Protein AF-A0A7V9ZUB3-F1 (afdb_monomer_lite)

Structure (mmCIF, N/CA/C/O backbone):
data_AF-A0A7V9ZUB3-F1
#
_entry.id   AF-A0A7V9ZUB3-F1
#
loop_
_atom_site.group_PDB
_atom_site.id
_atom_site.type_symbol
_atom_site.label_atom_id
_atom_site.label_alt_id
_atom_site.label_comp_id
_atom_site.label_asym_id
_atom_site.label_entity_id
_atom_site.label_seq_id
_atom_site.pdbx_PDB_ins_code
_atom_site.Cartn_x
_atom_site.Cartn_y
_atom_site.Cartn_z
_atom_site.occupancy
_atom_site.B_iso_or_equiv
_atom_site.auth_seq_id
_atom_site.auth_comp_id
_atom_site.auth_asym_id
_atom_site.auth_atom_id
_atom_site.pdbx_PDB_model_num
ATOM 1 N N . MET A 1 1 ? -9.545 23.773 2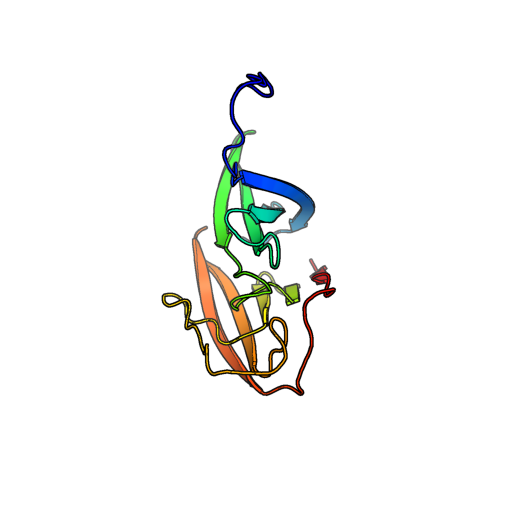.252 1.00 35.41 1 MET A N 1
ATOM 2 C CA . MET A 1 1 ? -9.054 23.823 0.859 1.00 35.41 1 MET A CA 1
ATOM 3 C C . MET A 1 1 ? -10.170 24.401 0.008 1.00 35.41 1 MET A C 1
ATOM 5 O O . MET A 1 1 ? -11.277 23.887 0.095 1.00 35.41 1 MET A O 1
ATOM 9 N N . LYS A 1 2 ? -9.926 25.502 -0.710 1.00 30.78 2 LYS A N 1
ATOM 10 C CA . LYS A 1 2 ? -10.892 26.069 -1.661 1.00 30.78 2 LYS A CA 1
ATOM 11 C C . LYS A 1 2 ? -10.502 25.608 -3.064 1.00 30.78 2 LYS A C 1
ATOM 13 O O . LYS A 1 2 ? -9.346 25.748 -3.445 1.00 30.78 2 LYS A O 1
ATOM 18 N N . ASN A 1 3 ? -11.461 25.017 -3.767 1.00 38.50 3 ASN A N 1
ATOM 19 C CA . ASN A 1 3 ? -11.356 24.618 -5.166 1.00 38.50 3 ASN A CA 1
ATOM 20 C C . ASN A 1 3 ? -11.659 25.831 -6.062 1.00 38.50 3 ASN A C 1
ATOM 22 O O . ASN A 1 3 ? -12.682 26.474 -5.851 1.00 38.50 3 ASN A O 1
ATOM 26 N N . GLY A 1 4 ? -10.824 26.060 -7.080 1.00 47.28 4 GLY A N 1
ATOM 27 C CA . GLY A 1 4 ? -11.263 26.589 -8.378 1.00 47.28 4 GLY A CA 1
ATOM 28 C C . GLY A 1 4 ? -11.468 28.097 -8.538 1.00 47.28 4 GLY A C 1
ATOM 29 O O . GLY A 1 4 ? -12.567 28.511 -8.885 1.00 47.28 4 GLY A O 1
ATOM 30 N N . GLU A 1 5 ? -10.411 28.900 -8.430 1.00 40.53 5 GLU A N 1
ATOM 31 C CA . GLU A 1 5 ? -10.391 30.239 -9.036 1.00 40.53 5 GLU A CA 1
ATOM 32 C C . GLU A 1 5 ? -9.261 30.263 -10.078 1.00 40.53 5 GLU A C 1
ATOM 34 O O . GLU A 1 5 ? -8.081 30.205 -9.732 1.00 40.53 5 GLU A O 1
ATOM 39 N N . ASN A 1 6 ? -9.631 30.206 -11.362 1.00 49.50 6 ASN A N 1
ATOM 40 C CA . ASN A 1 6 ? -8.694 30.254 -12.485 1.00 49.50 6 ASN A CA 1
ATOM 41 C C . ASN A 1 6 ? -8.440 31.721 -12.847 1.00 49.50 6 ASN A C 1
ATOM 43 O O . ASN A 1 6 ? -9.341 32.392 -13.342 1.00 49.50 6 ASN A O 1
ATOM 47 N N . ASP A 1 7 ? -7.217 32.198 -12.619 1.00 47.25 7 ASP A N 1
ATOM 48 C CA . ASP A 1 7 ? -6.741 33.488 -13.122 1.00 47.25 7 ASP A CA 1
ATOM 49 C C . ASP A 1 7 ? -6.122 33.286 -14.516 1.00 47.25 7 ASP A C 1
ATOM 51 O O . ASP A 1 7 ? -5.066 32.666 -14.682 1.00 47.25 7 ASP A O 1
ATOM 55 N N . GLU A 1 8 ? -6.828 33.757 -15.542 1.00 56.84 8 GLU A N 1
ATOM 56 C CA . GLU A 1 8 ? -6.365 33.781 -16.924 1.00 56.84 8 GLU A CA 1
ATOM 57 C C . GLU A 1 8 ? -5.359 34.921 -17.120 1.00 56.84 8 GLU A C 1
ATOM 59 O O . GLU A 1 8 ? -5.743 36.040 -17.475 1.00 56.84 8 GLU A O 1
ATOM 64 N N . ARG A 1 9 ? -4.060 34.641 -16.928 1.00 44.66 9 ARG A N 1
ATOM 65 C CA . ARG A 1 9 ? -2.961 35.370 -17.595 1.00 44.66 9 ARG A CA 1
ATOM 66 C C . ARG A 1 9 ? -1.585 34.719 -17.380 1.00 44.66 9 ARG A C 1
ATOM 68 O O . ARG A 1 9 ? -0.982 34.810 -16.315 1.00 44.66 9 ARG A O 1
ATOM 75 N N . GLY A 1 10 ? -1.052 34.139 -18.460 1.00 44.59 10 GLY A N 1
ATOM 76 C CA . GLY A 1 10 ? 0.338 33.687 -18.601 1.00 44.59 10 GLY A CA 1
ATOM 77 C C . GLY A 1 10 ? 0.471 32.165 -18.643 1.00 44.59 10 GLY A C 1
ATOM 78 O O . GLY A 1 10 ? 0.135 31.490 -17.676 1.00 44.59 10 GLY A O 1
ATOM 79 N N . ILE A 1 11 ? 0.983 31.611 -19.749 1.00 51.53 11 ILE A N 1
ATOM 80 C CA . ILE A 1 11 ? 1.277 30.174 -19.877 1.00 51.53 11 ILE A CA 1
ATOM 81 C C . ILE A 1 11 ? 2.452 29.842 -18.945 1.00 51.53 11 ILE A C 1
ATOM 83 O O . ILE A 1 11 ? 3.614 29.808 -19.342 1.00 51.53 11 ILE A O 1
ATOM 87 N N . LYS A 1 12 ? 2.150 29.631 -17.665 1.00 51.00 12 LYS A N 1
ATOM 88 C CA . LYS A 1 12 ? 2.980 28.830 -16.774 1.00 51.00 12 LYS A CA 1
ATOM 89 C C . LYS A 1 12 ? 2.700 27.383 -17.147 1.00 51.00 12 LYS A C 1
ATOM 91 O O . LYS A 1 12 ? 1.539 26.986 -17.184 1.00 51.00 12 LYS A O 1
ATOM 96 N N . TYR A 1 13 ? 3.737 26.587 -17.394 1.00 52.72 13 TYR A N 1
ATOM 97 C CA . TYR A 1 13 ? 3.613 25.133 -17.312 1.00 52.72 13 TYR A CA 1
ATOM 98 C C . TYR A 1 13 ? 3.233 24.803 -15.864 1.00 52.72 13 TYR A C 1
ATOM 100 O O . TYR A 1 13 ? 4.096 24.635 -15.003 1.00 52.72 13 TYR A O 1
ATOM 108 N N . SER A 1 14 ? 1.937 24.839 -15.560 1.00 55.88 14 SER A N 1
ATOM 109 C CA . SER A 1 14 ? 1.392 24.576 -14.237 1.00 55.88 14 SER A CA 1
ATOM 110 C C . SER A 1 14 ? 1.453 23.075 -14.002 1.00 55.88 14 SER A C 1
ATOM 112 O O . SER A 1 14 ? 0.491 22.333 -14.184 1.00 55.88 14 SER A O 1
ATOM 114 N N . GLY A 1 15 ? 2.640 22.614 -13.613 1.00 67.75 15 GLY A N 1
ATOM 115 C CA . GLY A 1 15 ? 2.767 21.324 -12.965 1.00 67.75 15 GLY A CA 1
ATOM 116 C C . GLY A 1 15 ? 1.778 21.237 -11.800 1.00 67.75 15 GLY A C 1
ATOM 117 O O . GLY A 1 15 ? 1.572 22.209 -11.072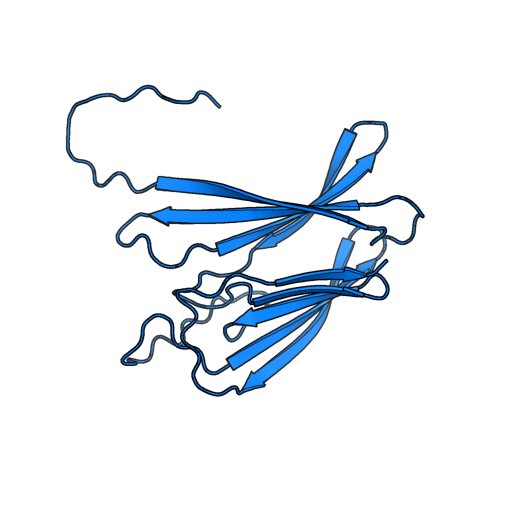 1.00 67.75 15 GLY A O 1
ATOM 118 N N . GLY A 1 16 ? 1.122 20.092 -11.661 1.00 82.50 16 GLY A N 1
ATOM 119 C CA . GLY A 1 16 ? 0.024 19.899 -10.725 1.00 82.50 16 GLY A CA 1
ATOM 120 C C . GLY A 1 16 ? -0.047 18.465 -10.228 1.00 82.50 16 GLY A C 1
ATOM 121 O O . GLY A 1 16 ? 0.460 17.538 -10.866 1.00 82.50 16 GLY A O 1
ATOM 122 N N . HIS A 1 17 ? -0.681 18.294 -9.071 1.00 87.50 17 HIS A N 1
ATOM 123 C CA . HIS A 1 17 ? -0.978 16.983 -8.514 1.00 87.50 17 HIS A CA 1
ATOM 124 C C . HIS A 1 17 ? -2.462 16.679 -8.688 1.00 87.50 17 HIS A C 1
ATOM 126 O O . HIS A 1 17 ? -3.312 17.422 -8.201 1.00 87.50 17 HIS A O 1
ATOM 132 N N . PHE A 1 18 ? -2.761 15.562 -9.339 1.00 90.25 18 PHE A N 1
ATOM 133 C CA . PHE A 1 18 ? -4.104 15.010 -9.428 1.00 90.25 18 PHE A CA 1
ATOM 134 C C . PHE A 1 18 ? -4.201 13.813 -8.499 1.00 90.25 18 PHE A C 1
ATOM 136 O O . PHE A 1 18 ? -3.298 12.976 -8.456 1.00 90.25 18 PHE A O 1
ATOM 143 N N . PHE A 1 19 ? -5.306 13.734 -7.770 1.00 93.62 19 PHE A N 1
ATOM 144 C CA . PHE A 1 19 ? -5.611 12.615 -6.895 1.00 93.62 19 PHE A CA 1
ATOM 145 C C . PHE A 1 19 ? -6.965 12.042 -7.284 1.00 93.62 19 PHE A C 1
ATOM 147 O O . PHE A 1 19 ? -7.920 12.794 -7.477 1.00 93.62 19 PHE A O 1
ATOM 154 N N . SER A 1 20 ? -7.059 10.721 -7.364 1.00 95.12 20 SER A N 1
ATOM 155 C CA . SER A 1 20 ? -8.326 10.021 -7.562 1.00 95.12 20 SER A CA 1
ATOM 156 C C . SER A 1 20 ? -8.452 8.868 -6.577 1.00 95.12 20 SER A C 1
ATOM 158 O O . SER A 1 20 ? -7.484 8.152 -6.321 1.00 95.12 20 SER A O 1
ATOM 160 N N . LEU A 1 21 ? -9.650 8.682 -6.027 1.00 97.19 21 LEU A N 1
ATOM 161 C CA . LEU A 1 21 ? -9.962 7.535 -5.183 1.00 97.19 21 LEU A CA 1
ATOM 162 C C . LEU A 1 21 ? -10.065 6.280 -6.053 1.00 97.19 21 LEU A C 1
ATOM 164 O O . LEU A 1 21 ? -10.916 6.218 -6.935 1.00 97.19 21 LEU A O 1
ATOM 168 N N . SER A 1 22 ? -9.208 5.294 -5.795 1.00 96.00 22 SER A N 1
ATOM 169 C CA . SER A 1 22 ? -9.185 4.023 -6.529 1.00 96.00 22 SER A CA 1
ATOM 170 C C . SER A 1 22 ? -10.033 2.942 -5.857 1.00 96.00 22 SER A C 1
ATOM 172 O O . SER A 1 22 ? -10.544 2.061 -6.537 1.00 96.00 22 SER A O 1
ATOM 174 N N . GLY A 1 23 ? -10.190 2.985 -4.530 1.00 97.12 23 GLY A N 1
ATOM 175 C CA . GLY A 1 23 ? -11.015 2.018 -3.804 1.00 97.12 23 GLY A CA 1
ATOM 176 C C . GLY A 1 23 ? -10.914 2.140 -2.287 1.00 97.12 23 GLY A C 1
ATOM 177 O O . GLY A 1 23 ? -9.973 2.740 -1.762 1.00 97.12 23 GLY A O 1
ATOM 178 N N . VAL A 1 24 ? -11.894 1.558 -1.592 1.00 98.12 24 VAL A N 1
ATOM 179 C CA . VAL A 1 24 ? -11.958 1.472 -0.126 1.00 98.12 24 VAL A CA 1
ATOM 180 C C . VAL A 1 24 ? -12.374 0.058 0.269 1.00 98.12 24 VAL A C 1
ATOM 182 O O . VAL A 1 24 ? -13.366 -0.454 -0.244 1.00 98.12 24 VAL A O 1
ATOM 185 N N . TYR A 1 25 ? -11.630 -0.554 1.186 1.00 98.25 25 TYR A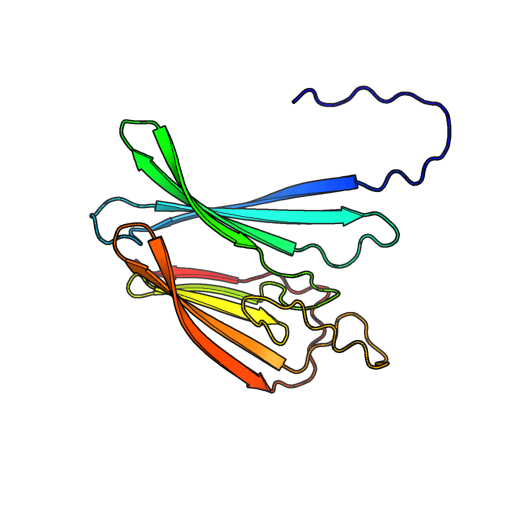 N 1
ATOM 186 C CA . TYR A 1 25 ? -11.854 -1.919 1.666 1.00 98.25 25 TYR A CA 1
ATOM 187 C C . TYR A 1 25 ? -11.848 -1.961 3.194 1.00 98.25 25 TYR A C 1
ATOM 189 O O . TYR A 1 25 ? -11.283 -1.071 3.826 1.00 98.25 25 TYR A O 1
ATOM 197 N N . TYR A 1 26 ? -12.459 -2.993 3.782 1.00 97.69 26 TYR A N 1
ATOM 198 C CA . TYR A 1 26 ? -12.576 -3.138 5.234 1.00 97.69 26 TYR A CA 1
ATOM 199 C C . TYR A 1 26 ? -12.245 -4.563 5.689 1.00 97.69 26 TYR A C 1
ATOM 201 O O . TYR A 1 26 ? -12.904 -5.506 5.251 1.00 97.69 26 TYR A O 1
ATOM 209 N N . VAL A 1 27 ? -11.271 -4.718 6.588 1.00 97.44 27 VAL A N 1
ATOM 210 C CA . VAL A 1 27 ? -10.810 -6.020 7.119 1.00 97.44 27 VAL A CA 1
ATOM 211 C C . VAL A 1 27 ? -10.147 -5.837 8.490 1.00 97.44 27 VAL A C 1
ATOM 213 O O . VAL A 1 27 ? -9.610 -4.764 8.755 1.00 97.44 27 VAL A O 1
ATOM 216 N N . ASP A 1 28 ? -10.231 -6.833 9.379 1.00 96.88 28 ASP A N 1
ATOM 217 C CA . ASP A 1 28 ? -9.586 -6.800 10.706 1.00 96.88 28 ASP A CA 1
ATOM 218 C C . ASP A 1 28 ? -8.084 -7.116 10.577 1.00 96.88 28 ASP A C 1
ATOM 220 O O . ASP A 1 28 ? -7.662 -8.273 10.586 1.00 96.88 28 ASP A O 1
ATOM 224 N N . LEU A 1 29 ? -7.268 -6.072 10.421 1.00 97.06 29 LEU A N 1
ATOM 225 C CA . LEU A 1 29 ? -5.812 -6.175 10.298 1.00 97.06 29 LEU A CA 1
ATOM 226 C C . LEU A 1 29 ? -5.122 -6.223 11.659 1.00 97.06 29 LEU A C 1
ATOM 228 O O . LEU A 1 29 ? -4.045 -6.806 11.786 1.00 97.06 29 LEU A O 1
ATOM 232 N N . THR A 1 30 ? -5.701 -5.569 12.666 1.00 96.25 30 THR A N 1
ATOM 233 C CA . THR A 1 30 ? -5.085 -5.470 13.998 1.00 96.25 30 THR A CA 1
ATOM 234 C C . THR A 1 30 ? -5.416 -6.657 14.899 1.00 96.25 30 THR A C 1
ATOM 236 O O . THR A 1 30 ? -4.730 -6.886 15.896 1.00 96.25 30 THR A O 1
ATOM 239 N N . GLY A 1 31 ? -6.426 -7.441 14.532 1.00 94.62 31 GLY A N 1
ATOM 240 C CA . GLY A 1 31 ? -6.903 -8.591 15.279 1.00 94.62 31 GLY A CA 1
ATOM 241 C C . GLY A 1 31 ? -7.747 -8.238 16.499 1.00 94.62 31 GLY A C 1
ATOM 242 O O . GLY A 1 31 ? -7.918 -9.098 17.362 1.00 94.62 31 GLY A O 1
ATOM 243 N N . ASP A 1 32 ? -8.253 -7.005 16.586 1.00 94.75 32 ASP A N 1
ATOM 244 C CA . ASP A 1 32 ? -9.100 -6.543 17.691 1.00 94.75 32 ASP A CA 1
ATOM 245 C C . ASP A 1 32 ? -10.603 -6.806 17.455 1.00 94.75 32 ASP A C 1
ATOM 247 O O . ASP A 1 32 ? -11.446 -6.414 18.272 1.00 94.75 32 ASP A O 1
ATOM 251 N N . GLY A 1 33 ? -10.940 -7.492 16.354 1.00 95.00 33 GLY A N 1
ATOM 252 C CA . GLY A 1 33 ? -12.305 -7.810 15.945 1.00 95.00 33 GLY A CA 1
ATOM 253 C C . GLY A 1 33 ? -13.037 -6.645 15.274 1.00 95.00 33 GLY A C 1
ATOM 254 O O . GLY A 1 33 ? -14.220 -6.777 14.946 1.00 95.00 33 GLY A O 1
ATOM 255 N N . LYS A 1 34 ? -12.380 -5.497 15.066 1.00 95.50 34 LYS A N 1
ATOM 256 C CA . LYS A 1 34 ? -12.930 -4.355 14.330 1.00 95.50 34 LYS A CA 1
ATOM 257 C C . LYS A 1 34 ? -12.185 -4.195 13.019 1.00 95.50 34 LYS A C 1
ATOM 259 O O . LYS A 1 34 ? -10.972 -4.269 12.950 1.00 95.50 34 LYS A O 1
ATOM 264 N N . LYS A 1 35 ? -12.939 -3.913 11.960 1.00 97.12 35 LYS A N 1
ATOM 265 C CA . LYS A 1 35 ? -12.357 -3.721 10.634 1.00 97.12 35 LYS A CA 1
ATOM 266 C C . LYS A 1 35 ? -11.660 -2.366 10.532 1.00 97.12 35 LYS A C 1
ATOM 268 O O . LYS A 1 35 ? -12.262 -1.324 10.814 1.00 97.12 35 LYS A O 1
ATOM 273 N N . GLU A 1 36 ? -10.425 -2.380 10.053 1.00 98.00 36 GLU A N 1
ATOM 274 C CA . GLU A 1 36 ? -9.724 -1.206 9.550 1.00 98.00 36 GLU A CA 1
ATOM 275 C C . GLU A 1 36 ? -10.196 -0.869 8.134 1.00 98.00 36 GLU A C 1
ATOM 277 O O . GLU A 1 36 ? -10.517 -1.755 7.346 1.00 98.00 36 GLU A O 1
ATOM 282 N N . ALA A 1 37 ? -10.207 0.419 7.792 1.00 98.38 37 ALA A N 1
ATOM 283 C CA . ALA A 1 37 ? -10.419 0.885 6.430 1.00 98.38 37 ALA A CA 1
ATOM 284 C C . ALA A 1 37 ? -9.078 0.990 5.693 1.00 98.38 37 ALA A C 1
ATOM 286 O O . ALA A 1 37 ? -8.159 1.655 6.173 1.00 98.38 37 ALA A O 1
ATOM 287 N N . ILE A 1 38 ? -8.992 0.394 4.508 1.00 98.50 38 ILE A N 1
ATOM 288 C CA . ILE A 1 38 ? -7.850 0.475 3.594 1.00 98.50 38 ILE A CA 1
ATOM 289 C C . ILE A 1 38 ? -8.281 1.310 2.391 1.00 98.50 38 ILE A C 1
ATOM 291 O O . ILE A 1 38 ? -9.179 0.917 1.646 1.00 98.50 38 ILE A O 1
ATOM 295 N N . ILE A 1 39 ? -7.658 2.470 2.208 1.00 98.50 39 ILE A N 1
ATOM 296 C CA . ILE A 1 39 ? -8.022 3.459 1.191 1.00 98.50 39 ILE A CA 1
ATOM 297 C C . ILE A 1 39 ? -6.893 3.567 0.173 1.00 98.50 39 ILE A C 1
ATOM 299 O O . ILE A 1 39 ? -5.758 3.870 0.533 1.00 98.50 39 ILE A O 1
ATOM 303 N N . PHE A 1 40 ? -7.224 3.386 -1.102 1.00 98.25 40 PHE A N 1
ATOM 304 C CA . PHE A 1 40 ? -6.293 3.517 -2.217 1.00 98.25 40 PHE A CA 1
ATOM 305 C C . PHE A 1 40 ? -6.539 4.835 -2.942 1.00 98.25 40 PHE A C 1
ATOM 307 O O . PHE A 1 40 ? -7.627 5.057 -3.475 1.00 98.25 40 PHE A O 1
ATOM 314 N N . LEU A 1 41 ? -5.522 5.690 -3.007 1.00 97.12 41 LEU A N 1
ATOM 315 C CA . LEU A 1 41 ? -5.517 6.885 -3.844 1.00 97.12 41 LEU A CA 1
ATOM 316 C C . LEU A 1 41 ? -4.496 6.720 -4.963 1.00 97.12 41 LEU A C 1
ATOM 318 O O . LEU A 1 41 ? -3.344 6.377 -4.709 1.00 97.12 41 LEU A O 1
ATOM 322 N N . TYR A 1 42 ? -4.887 7.023 -6.191 1.00 94.19 42 TYR A N 1
ATOM 323 C CA . TYR A 1 42 ? -3.941 7.240 -7.274 1.00 94.19 42 TYR A CA 1
ATOM 324 C C . TYR A 1 42 ? -3.507 8.707 -7.282 1.00 94.19 42 TYR A C 1
ATOM 326 O O . TYR A 1 42 ? -4.347 9.605 -7.216 1.00 94.19 42 TYR A O 1
ATOM 334 N N . LYS A 1 43 ? -2.197 8.945 -7.355 1.00 92.44 43 LYS A N 1
ATOM 335 C CA . LYS A 1 43 ? -1.577 10.267 -7.435 1.00 92.44 43 LYS A CA 1
ATOM 336 C C . LYS A 1 43 ? -0.840 10.402 -8.761 1.00 92.44 43 LYS A C 1
ATOM 338 O O . LYS A 1 43 ? 0.128 9.689 -9.015 1.00 92.44 43 LYS A O 1
ATOM 343 N N . LEU A 1 44 ? -1.222 11.385 -9.564 1.00 90.25 44 LEU A N 1
ATOM 344 C CA . LEU A 1 44 ? -0.476 11.805 -10.745 1.00 90.25 44 LEU A CA 1
ATOM 345 C C . LEU A 1 44 ? 0.201 13.142 -10.466 1.00 90.25 44 LEU A C 1
ATOM 347 O O . LEU A 1 44 ? -0.452 14.076 -10.014 1.00 90.25 44 LEU A O 1
ATOM 351 N N . SER A 1 45 ? 1.503 13.242 -10.719 1.00 84.56 45 SER A N 1
ATOM 352 C CA . SER A 1 45 ? 2.248 14.499 -10.581 1.00 84.56 45 SER A CA 1
ATOM 353 C C . SER A 1 45 ? 2.792 14.900 -11.941 1.00 84.56 45 SER A C 1
ATOM 355 O O . SER A 1 45 ? 3.598 14.171 -12.508 1.00 84.56 45 SER A O 1
ATOM 357 N N . CYS A 1 46 ? 2.346 16.042 -12.451 1.00 83.19 46 CYS A N 1
ATOM 358 C CA . CYS A 1 46 ? 2.805 16.618 -13.708 1.00 83.19 46 CYS A CA 1
ATOM 359 C C . CYS A 1 46 ? 3.754 17.781 -13.411 1.00 83.19 46 CYS A C 1
ATOM 361 O O . CYS A 1 46 ? 3.498 18.572 -12.511 1.00 83.19 46 CYS A O 1
ATOM 363 N N . GLY A 1 47 ? 4.840 17.896 -14.168 1.00 72.44 47 GLY A N 1
ATOM 364 C CA . GLY A 1 47 ? 5.827 18.981 -14.036 1.00 72.44 47 GLY A CA 1
ATOM 365 C C . GLY A 1 47 ? 6.746 19.101 -15.254 1.00 72.44 47 GLY A C 1
ATOM 366 O O . GLY A 1 47 ? 7.199 20.189 -15.580 1.00 72.44 47 GLY A O 1
ATOM 367 N N . GLY A 1 48 ? 6.929 17.993 -15.978 1.00 75.44 48 GLY A N 1
ATOM 368 C CA . GLY A 1 48 ? 7.490 17.951 -17.336 1.00 75.44 48 GLY A CA 1
ATOM 369 C C . GLY A 1 48 ? 6.941 16.787 -18.171 1.00 75.44 48 GLY A C 1
ATOM 370 O O . GLY A 1 48 ? 6.813 16.893 -19.382 1.00 75.44 48 GLY A O 1
ATOM 371 N N . SER A 1 49 ? 6.540 15.696 -17.515 1.00 72.75 49 SER A N 1
ATOM 372 C CA . SER A 1 49 ? 5.828 14.550 -18.089 1.00 72.75 49 SER A CA 1
ATOM 373 C C . SER A 1 49 ? 4.746 14.118 -17.092 1.00 72.75 49 SER A C 1
ATOM 375 O O . SER A 1 49 ? 4.923 14.288 -15.883 1.00 72.75 49 SER A O 1
ATOM 377 N N . CYS A 1 50 ? 3.615 13.621 -17.594 1.00 81.25 50 CYS A N 1
ATOM 378 C CA . CYS A 1 50 ? 2.464 13.182 -16.798 1.00 81.25 50 CYS A CA 1
ATOM 379 C C . CYS A 1 50 ? 2.373 11.653 -16.769 1.00 81.25 50 CYS A C 1
ATOM 381 O O . CYS A 1 50 ? 1.287 11.084 -16.685 1.00 81.25 50 CYS A O 1
ATOM 383 N N . ASP A 1 51 ? 3.510 10.972 -16.877 1.00 76.12 51 ASP A N 1
ATOM 384 C CA . ASP A 1 51 ? 3.531 9.542 -17.118 1.00 76.12 51 ASP A CA 1
ATOM 385 C C . ASP A 1 51 ? 4.126 8.848 -15.894 1.00 76.12 51 ASP A C 1
ATOM 387 O O . ASP A 1 51 ? 5.277 9.068 -15.509 1.00 76.12 51 ASP A O 1
ATOM 391 N N . GLY A 1 52 ? 3.318 7.978 -15.294 1.00 77.25 52 GLY A N 1
ATOM 392 C CA . GLY A 1 52 ? 3.725 7.118 -14.191 1.00 77.25 52 GLY A CA 1
ATOM 393 C C . GLY A 1 52 ? 3.292 7.602 -12.820 1.00 77.25 52 GLY A C 1
ATOM 394 O O . GLY A 1 52 ? 4.117 7.678 -11.921 1.00 77.25 52 GLY A O 1
ATOM 395 N N . GLY A 1 53 ? 1.999 7.878 -12.638 1.00 87.88 53 GLY A N 1
ATOM 396 C CA . GLY A 1 53 ? 1.448 8.094 -11.303 1.00 87.88 53 GLY A CA 1
ATOM 397 C C . GLY A 1 53 ? 1.731 6.936 -10.339 1.00 87.88 53 GLY A C 1
ATOM 398 O O . GLY A 1 53 ? 2.155 5.845 -10.736 1.00 87.88 53 GLY A O 1
ATOM 399 N N . SER A 1 54 ? 1.505 7.203 -9.061 1.00 91.81 54 SER A N 1
ATOM 400 C CA . SER A 1 54 ? 1.737 6.275 -7.962 1.00 91.81 54 SER A CA 1
ATOM 401 C C . SER A 1 54 ? 0.446 5.945 -7.225 1.00 91.81 54 SER A C 1
ATOM 403 O O . SER A 1 54 ? -0.541 6.678 -7.306 1.00 91.81 54 SER A O 1
ATOM 405 N N . THR A 1 55 ? 0.449 4.831 -6.498 1.00 95.06 55 THR A N 1
ATOM 406 C CA . THR A 1 55 ? -0.640 4.494 -5.577 1.00 95.06 55 THR A CA 1
ATOM 407 C C . THR A 1 55 ? -0.207 4.796 -4.150 1.00 95.06 55 THR A C 1
ATOM 409 O O . THR A 1 55 ? 0.880 4.408 -3.727 1.00 95.06 55 THR A O 1
ATOM 412 N N . ILE A 1 56 ? -1.061 5.474 -3.398 1.00 95.75 56 ILE A N 1
ATOM 413 C CA . ILE A 1 56 ? -0.883 5.720 -1.974 1.00 95.75 56 ILE A CA 1
ATOM 414 C C . ILE A 1 56 ? -1.959 4.934 -1.243 1.00 95.75 56 ILE A C 1
ATOM 416 O O . ILE A 1 56 ? -3.141 5.033 -1.575 1.00 95.75 56 ILE A O 1
ATOM 420 N N . ILE A 1 57 ? -1.543 4.164 -0.248 1.00 97.94 57 ILE A N 1
ATOM 421 C CA . ILE A 1 57 ? -2.428 3.341 0.565 1.00 97.94 57 ILE A CA 1
ATOM 422 C C . ILE A 1 57 ? -2.467 3.951 1.956 1.00 97.94 57 ILE A C 1
ATOM 424 O O . ILE A 1 57 ? -1.426 4.119 2.588 1.00 97.94 57 ILE A O 1
ATOM 428 N N . TYR A 1 58 ? -3.660 4.274 2.434 1.00 98.31 58 TYR A N 1
ATOM 429 C CA . TYR A 1 58 ? -3.879 4.721 3.801 1.00 98.31 58 TYR A CA 1
ATOM 430 C C . TYR A 1 58 ? -4.655 3.666 4.573 1.00 98.31 58 TYR A C 1
ATOM 432 O O . TYR A 1 58 ? -5.626 3.111 4.061 1.00 98.31 58 TYR A O 1
ATOM 440 N N . ILE A 1 59 ? -4.261 3.438 5.821 1.00 98.38 59 ILE A N 1
ATOM 441 C CA . ILE A 1 59 ? -4.937 2.508 6.722 1.00 98.38 59 ILE A CA 1
ATOM 442 C C . ILE A 1 59 ? -5.497 3.309 7.891 1.00 98.38 59 ILE A C 1
ATOM 444 O O . ILE A 1 59 ? -4.775 4.073 8.532 1.00 98.38 59 ILE A O 1
ATOM 448 N N . TYR A 1 60 ? -6.783 3.145 8.177 1.00 98.50 60 TYR A N 1
ATOM 449 C CA . TYR A 1 60 ? -7.486 3.846 9.247 1.00 98.50 60 TYR A CA 1
ATOM 450 C C . TYR A 1 60 ? -8.211 2.871 10.165 1.00 98.50 60 TYR A C 1
ATOM 452 O O . TYR A 1 60 ? -8.801 1.899 9.707 1.00 98.50 60 TYR A O 1
ATOM 460 N N . LYS A 1 61 ? -8.283 3.209 11.452 1.00 97.88 61 LYS A N 1
ATOM 461 C CA . LYS A 1 61 ? -9.194 2.578 12.413 1.00 97.88 61 LYS A CA 1
ATOM 462 C C . LYS A 1 61 ? -10.297 3.531 12.843 1.00 97.88 61 LYS A C 1
ATOM 464 O O . LYS A 1 61 ? -10.095 4.747 12.912 1.00 97.88 61 LYS A O 1
ATOM 469 N N . SER A 1 62 ? -11.441 2.973 13.224 1.00 96.50 62 SER A N 1
ATOM 470 C CA . SER A 1 62 ? -12.471 3.719 13.947 1.00 96.50 62 SER A CA 1
ATOM 471 C C . SER A 1 62 ? -12.148 3.752 15.443 1.00 96.50 62 SER A C 1
ATOM 473 O O . SER A 1 62 ? -11.908 2.721 16.071 1.00 96.50 62 SER A O 1
ATOM 475 N N . SER A 1 63 ? -12.129 4.942 16.040 1.00 94.25 63 SER A N 1
ATOM 476 C CA . SER A 1 63 ? -11.927 5.136 17.477 1.00 94.25 63 SER A CA 1
ATOM 477 C C . SER A 1 63 ? -12.861 6.224 17.988 1.00 94.25 63 SER A C 1
ATOM 479 O O . SER A 1 63 ? -12.759 7.378 17.576 1.00 94.25 63 SER A O 1
ATOM 481 N N . LYS A 1 64 ? -13.788 5.859 18.885 1.00 94.75 64 LYS A N 1
ATOM 482 C CA . LYS A 1 64 ? -14.783 6.780 19.470 1.00 94.75 64 LYS A CA 1
ATOM 483 C C . LYS A 1 64 ? -15.544 7.594 18.405 1.00 94.75 64 LYS A C 1
ATOM 485 O O . LYS A 1 64 ? -15.698 8.805 18.536 1.00 94.75 64 LYS A O 1
ATOM 490 N N . GLY A 1 65 ? -15.959 6.934 17.319 1.00 92.31 65 GLY A N 1
ATOM 491 C CA . GLY A 1 65 ? -16.687 7.563 16.207 1.00 92.31 65 GLY A CA 1
ATOM 492 C C . GLY A 1 65 ? -15.837 8.446 15.285 1.00 92.31 65 GLY A C 1
ATOM 493 O O . GLY A 1 65 ? -16.390 9.130 14.430 1.00 92.31 65 GLY A O 1
ATOM 494 N N . LYS A 1 66 ? -14.506 8.452 15.438 1.00 96.00 66 LYS A N 1
ATOM 495 C CA . LYS A 1 66 ? -13.577 9.208 14.588 1.00 96.00 66 LYS A CA 1
ATOM 496 C C . LYS A 1 66 ? -12.635 8.270 13.842 1.00 96.00 66 LYS A C 1
ATOM 498 O O . LYS A 1 66 ? -12.176 7.274 14.400 1.00 96.00 66 LYS A O 1
ATOM 503 N N . ALA A 1 67 ? -12.305 8.621 12.602 1.00 96.62 67 ALA A N 1
ATOM 504 C CA . ALA A 1 67 ? -11.246 7.955 11.855 1.00 96.62 67 ALA A CA 1
ATOM 505 C C . ALA A 1 67 ? -9.877 8.376 12.413 1.00 96.62 67 ALA A C 1
ATOM 507 O O . ALA A 1 67 ? -9.576 9.567 12.508 1.00 96.62 67 ALA A O 1
ATOM 508 N N . LYS A 1 68 ? -9.045 7.400 12.776 1.00 97.62 68 LYS A N 1
ATOM 509 C CA . LYS A 1 68 ? -7.646 7.602 13.166 1.00 97.62 68 LYS A CA 1
ATOM 510 C C . LYS A 1 68 ? -6.761 6.871 12.164 1.00 97.62 68 LYS A C 1
ATOM 512 O O . LYS A 1 68 ? -6.906 5.662 12.008 1.00 97.62 68 LYS A O 1
ATOM 517 N N . MET A 1 69 ? -5.869 7.598 11.494 1.00 97.81 69 MET A N 1
ATOM 518 C CA . MET A 1 69 ? -4.879 6.990 10.603 1.00 97.81 69 MET A CA 1
ATOM 519 C C . MET A 1 69 ? -3.944 6.109 11.432 1.00 97.81 69 MET A C 1
ATOM 521 O O . MET A 1 69 ? -3.462 6.546 12.480 1.00 97.81 69 MET A O 1
ATOM 525 N N . LEU A 1 70 ? -3.748 4.878 10.979 1.00 97.56 70 LEU A N 1
ATOM 526 C CA . LEU A 1 70 ? -2.764 3.948 11.512 1.00 97.56 70 LEU A CA 1
ATOM 527 C C . LEU A 1 70 ? -1.457 4.071 10.743 1.00 97.56 70 LEU A C 1
ATOM 529 O O . LEU A 1 70 ? -0.426 4.319 11.351 1.00 97.56 70 LEU A O 1
ATOM 533 N N . ASP A 1 71 ? -1.522 3.961 9.416 1.00 97.81 71 ASP A N 1
ATOM 534 C CA . ASP A 1 71 ? -0.330 3.963 8.575 1.00 97.81 71 ASP A CA 1
ATOM 535 C C . ASP A 1 71 ? -0.607 4.511 7.166 1.00 97.81 71 ASP A C 1
ATOM 537 O O . ASP A 1 71 ? -1.763 4.674 6.750 1.00 97.81 71 ASP A O 1
ATOM 541 N N . LYS A 1 72 ? 0.475 4.794 6.438 1.00 96.38 72 LYS A N 1
ATOM 542 C CA . LYS A 1 72 ? 0.509 5.225 5.046 1.00 96.38 72 LYS A CA 1
ATOM 543 C C . LYS A 1 72 ? 1.650 4.507 4.313 1.00 96.38 72 LYS A C 1
ATOM 545 O O . LYS A 1 72 ? 2.821 4.743 4.594 1.00 96.38 72 LYS A O 1
ATOM 550 N N . ILE A 1 73 ? 1.309 3.771 3.258 1.00 95.19 73 ILE A N 1
ATOM 551 C CA . ILE A 1 73 ? 2.276 3.180 2.326 1.00 95.19 73 ILE A CA 1
ATOM 552 C C . ILE A 1 73 ? 2.282 4.011 1.040 1.00 95.19 73 ILE A C 1
ATOM 554 O O . ILE A 1 73 ? 1.269 4.111 0.346 1.00 95.19 73 ILE A O 1
ATOM 558 N N . ASP A 1 74 ? 3.426 4.613 0.717 1.00 92.75 74 ASP A N 1
ATOM 559 C CA . ASP A 1 74 ? 3.646 5.285 -0.566 1.00 92.75 74 ASP A CA 1
ATOM 560 C C . ASP A 1 74 ? 4.296 4.291 -1.529 1.00 92.75 74 ASP A C 1
ATOM 562 O O . ASP A 1 74 ? 5.409 3.819 -1.287 1.00 92.75 74 ASP A O 1
ATOM 566 N N . THR A 1 75 ? 3.589 3.924 -2.596 1.00 92.50 75 THR A N 1
ATOM 567 C CA . THR A 1 75 ? 4.192 3.113 -3.657 1.00 92.50 75 THR A CA 1
ATOM 568 C C . THR A 1 75 ? 4.858 4.036 -4.663 1.00 92.50 75 THR A C 1
ATOM 570 O O . THR A 1 75 ? 4.493 5.199 -4.812 1.00 92.50 75 THR A O 1
ATOM 573 N N . GLY A 1 76 ? 5.874 3.534 -5.346 1.00 88.38 76 GLY A N 1
ATOM 574 C CA . GLY A 1 76 ? 6.575 4.313 -6.346 1.00 88.38 76 GLY A CA 1
ATOM 575 C C . GLY A 1 76 ? 5.756 4.541 -7.619 1.00 88.38 76 GLY A C 1
ATOM 576 O O . GLY A 1 76 ? 4.586 4.173 -7.753 1.00 88.38 76 GLY A O 1
ATOM 577 N N . SER A 1 77 ? 6.399 5.200 -8.567 1.00 86.88 77 SER A N 1
ATOM 578 C CA . SER A 1 77 ? 5.825 5.597 -9.846 1.00 86.88 77 SER A CA 1
ATOM 579 C C . SER A 1 77 ? 6.027 4.481 -10.880 1.00 86.88 77 SER A C 1
ATOM 581 O O . SER A 1 77 ? 7.038 3.777 -10.849 1.00 86.88 77 SER A O 1
ATOM 583 N N . LYS A 1 78 ? 5.113 4.332 -11.850 1.00 84.50 78 LYS A N 1
ATOM 584 C CA . LYS A 1 78 ? 5.303 3.343 -12.938 1.00 84.50 78 LYS A CA 1
ATOM 585 C C . LYS A 1 78 ? 6.504 3.647 -13.840 1.00 84.50 78 LYS A C 1
ATOM 587 O O . LYS A 1 78 ? 6.972 2.758 -14.540 1.00 84.50 78 LYS A O 1
ATOM 592 N N . SER A 1 79 ? 6.950 4.903 -13.883 1.00 77.31 79 SER A N 1
ATOM 593 C CA . SER A 1 79 ? 8.012 5.380 -14.779 1.00 77.31 79 SER A CA 1
ATOM 594 C C . SER A 1 79 ? 9.400 5.400 -14.147 1.00 77.31 79 SER A C 1
ATOM 596 O O . SER A 1 79 ? 10.378 5.556 -14.871 1.00 77.31 79 SER A O 1
ATOM 598 N N . VAL A 1 80 ? 9.494 5.291 -12.820 1.00 73.19 80 VAL A N 1
ATOM 599 C CA . VAL A 1 80 ? 10.768 5.390 -12.096 1.00 73.19 80 VAL A CA 1
ATOM 600 C C . VAL A 1 80 ? 11.107 4.072 -11.409 1.00 73.19 80 VAL A C 1
ATOM 602 O O . VAL A 1 80 ? 12.227 3.602 -11.578 1.00 73.19 80 VAL A O 1
ATOM 605 N N . SER A 1 81 ? 10.153 3.487 -10.672 1.00 79.19 81 SER A N 1
ATOM 606 C CA . SER A 1 81 ? 10.203 2.164 -10.022 1.00 79.19 81 SER A CA 1
ATOM 607 C C . SER A 1 81 ? 9.194 2.114 -8.868 1.00 79.19 81 SER A C 1
ATOM 609 O O . SER A 1 81 ? 8.639 3.129 -8.450 1.00 79.19 81 SER A O 1
ATOM 611 N N . CYS A 1 82 ? 8.969 0.922 -8.326 1.00 91.25 82 CYS A N 1
ATOM 612 C CA . CYS A 1 82 ? 8.177 0.616 -7.135 1.00 91.25 82 CYS A CA 1
ATOM 613 C C . CYS A 1 82 ? 6.676 0.854 -7.224 1.00 91.25 82 CYS A C 1
ATOM 615 O O . CYS A 1 82 ? 5.996 0.873 -6.193 1.00 91.25 82 CYS A O 1
ATOM 617 N N . SER A 1 83 ? 6.136 0.974 -8.436 1.00 93.44 83 SER A N 1
ATOM 618 C CA . SER A 1 83 ? 4.688 1.006 -8.629 1.00 93.44 83 SER A CA 1
ATOM 619 C C . SER A 1 83 ? 4.018 -0.271 -8.142 1.00 93.44 83 SER A C 1
ATOM 621 O O . SER A 1 83 ? 4.554 -1.370 -8.300 1.00 93.44 83 SER A O 1
ATOM 623 N N . LEU A 1 84 ? 2.833 -0.107 -7.564 1.00 96.50 84 LEU A N 1
ATOM 624 C CA . LEU A 1 84 ? 2.025 -1.206 -7.063 1.00 96.50 84 LEU A CA 1
ATOM 625 C C . LEU A 1 84 ? 1.623 -2.161 -8.194 1.00 96.50 84 LEU A C 1
ATOM 627 O O . LEU A 1 84 ? 1.000 -1.736 -9.168 1.00 96.50 84 LEU A O 1
ATOM 631 N N . LYS A 1 85 ? 1.936 -3.449 -8.033 1.00 96.88 85 LYS A N 1
ATOM 632 C CA . LYS A 1 85 ? 1.376 -4.531 -8.848 1.00 96.88 85 LYS A CA 1
ATOM 633 C C . LYS A 1 85 ? 0.165 -5.143 -8.160 1.00 96.88 85 LYS A C 1
ATOM 635 O O . LYS A 1 85 ? -0.895 -5.247 -8.765 1.00 96.88 85 LYS A O 1
ATOM 640 N N . SER A 1 86 ? 0.318 -5.583 -6.914 1.00 98.19 86 SER A N 1
ATOM 641 C CA . SER A 1 86 ? -0.787 -6.187 -6.174 1.00 98.19 86 SER A CA 1
ATOM 642 C C . SER A 1 86 ? -0.727 -5.869 -4.688 1.00 98.19 86 SER A C 1
ATOM 644 O O . SER A 1 86 ? 0.347 -5.696 -4.108 1.00 98.19 86 SER A O 1
ATOM 646 N N . PHE A 1 87 ? -1.909 -5.786 -4.089 1.00 98.44 87 PHE A N 1
ATOM 647 C CA . PHE A 1 87 ? -2.116 -5.674 -2.657 1.00 98.44 87 PHE A CA 1
ATOM 648 C C . PHE A 1 87 ? -3.001 -6.827 -2.206 1.00 98.44 87 PHE A C 1
ATOM 650 O O . PHE A 1 87 ? -4.129 -6.978 -2.685 1.00 98.44 87 PHE A O 1
ATOM 657 N N . LYS A 1 88 ? -2.504 -7.639 -1.277 1.00 98.56 88 LYS A N 1
ATOM 658 C CA . LYS A 1 88 ? -3.268 -8.748 -0.716 1.00 98.56 88 LYS A CA 1
ATOM 659 C C . LYS A 1 88 ? -3.319 -8.653 0.797 1.00 98.56 88 LYS A C 1
ATOM 661 O O . LYS A 1 88 ? -2.313 -8.332 1.423 1.00 98.56 88 LYS A O 1
ATOM 666 N N . VAL A 1 89 ? -4.474 -8.966 1.369 1.00 98.25 89 VAL A N 1
ATOM 667 C CA . VAL A 1 89 ? -4.617 -9.245 2.799 1.00 98.25 89 VAL A CA 1
ATOM 668 C C . VAL A 1 89 ? -4.905 -10.724 2.959 1.00 98.25 89 VAL A C 1
ATOM 670 O O . VAL A 1 89 ? -5.836 -11.240 2.340 1.00 98.25 89 VAL A O 1
ATOM 673 N N . GLN A 1 90 ? -4.071 -11.391 3.749 1.00 97.31 90 GLN A N 1
ATOM 674 C CA . GLN A 1 90 ? -4.191 -12.806 4.067 1.00 97.31 90 GLN A CA 1
ATOM 675 C C . GLN A 1 90 ? -3.637 -13.041 5.472 1.00 97.31 90 GLN A C 1
ATOM 677 O O . GLN A 1 90 ? -2.542 -12.572 5.779 1.00 97.31 90 GLN A O 1
ATOM 682 N N . ASP A 1 91 ? -4.382 -13.753 6.319 1.00 96.00 91 ASP A N 1
ATOM 683 C CA . ASP A 1 91 ? -3.968 -14.094 7.688 1.00 96.00 91 ASP A CA 1
ATOM 684 C C . ASP A 1 91 ? -3.515 -12.858 8.497 1.00 96.00 91 ASP A C 1
ATOM 686 O O . ASP A 1 91 ? -2.503 -12.884 9.200 1.00 96.00 91 ASP A O 1
ATOM 690 N N . LYS A 1 92 ? -4.245 -11.737 8.352 1.00 96.44 92 LYS A N 1
ATOM 691 C CA . LYS A 1 92 ? -3.941 -10.415 8.954 1.00 96.44 92 LYS A CA 1
ATOM 692 C C . LYS A 1 92 ? -2.597 -9.806 8.533 1.00 96.44 92 LYS A C 1
ATOM 694 O O . LYS A 1 92 ? -2.118 -8.848 9.141 1.00 96.44 92 LYS A O 1
ATOM 699 N N . LYS A 1 93 ? -1.989 -10.329 7.471 1.00 97.94 93 LYS A N 1
ATOM 700 C CA . LYS A 1 93 ? -0.785 -9.778 6.853 1.00 97.94 93 LYS A CA 1
ATOM 701 C C . LYS A 1 93 ? -1.134 -9.045 5.575 1.00 97.94 93 LYS A C 1
ATOM 703 O O . LYS A 1 93 ? -1.984 -9.484 4.803 1.00 97.94 93 LYS A O 1
ATOM 708 N N . ILE A 1 94 ? -0.425 -7.952 5.335 1.00 98.38 94 ILE A N 1
ATOM 709 C CA . ILE A 1 94 ? -0.437 -7.257 4.054 1.00 98.38 94 ILE A CA 1
ATOM 710 C C . ILE A 1 94 ? 0.724 -7.797 3.228 1.00 98.38 94 ILE A C 1
ATOM 712 O O . ILE A 1 94 ? 1.881 -7.690 3.630 1.00 98.38 94 ILE A O 1
ATOM 716 N N . ILE A 1 95 ? 0.416 -8.343 2.060 1.00 98.38 95 ILE A N 1
A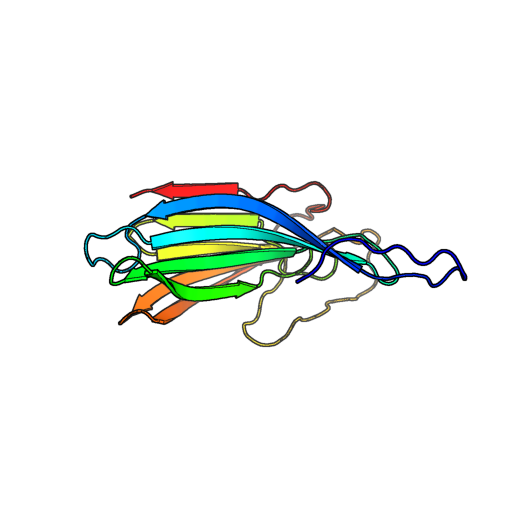TOM 717 C CA . ILE A 1 95 ? 1.391 -8.779 1.067 1.00 98.38 95 ILE A CA 1
ATOM 718 C C . ILE A 1 95 ? 1.334 -7.776 -0.081 1.00 98.38 95 ILE A C 1
ATOM 720 O O . ILE A 1 95 ? 0.318 -7.643 -0.766 1.00 98.38 95 ILE A O 1
ATOM 724 N N . LEU A 1 96 ? 2.434 -7.059 -0.274 1.00 97.94 96 LEU A N 1
ATOM 725 C CA . LEU A 1 96 ? 2.585 -6.036 -1.297 1.00 97.94 96 LEU A CA 1
ATOM 726 C C . LEU A 1 96 ? 3.541 -6.543 -2.372 1.00 97.94 96 LEU A C 1
ATOM 728 O O . LEU A 1 96 ? 4.697 -6.831 -2.071 1.00 97.94 96 LEU A O 1
ATOM 732 N N . GLU A 1 97 ? 3.087 -6.619 -3.620 1.00 97.75 97 GLU A N 1
ATOM 733 C CA . GLU A 1 97 ? 3.974 -6.829 -4.765 1.00 97.75 97 GLU A CA 1
ATOM 734 C C . GLU A 1 97 ? 4.129 -5.525 -5.540 1.00 97.75 97 GLU A C 1
ATOM 736 O O . GLU A 1 97 ? 3.145 -4.869 -5.895 1.00 97.75 97 GLU A O 1
ATOM 741 N N . GLN A 1 98 ? 5.372 -5.162 -5.831 1.00 96.62 98 GLN A N 1
ATOM 742 C CA . GLN A 1 98 ? 5.731 -3.934 -6.524 1.00 96.62 98 GLN A CA 1
ATOM 743 C C . GLN A 1 98 ? 6.650 -4.243 -7.700 1.00 96.62 98 GLN A C 1
ATOM 745 O O . GLN A 1 98 ? 7.487 -5.144 -7.643 1.00 96.62 98 GLN A O 1
ATOM 750 N N . PHE A 1 99 ? 6.502 -3.470 -8.769 1.00 94.50 99 PHE A N 1
ATOM 751 C CA . PHE A 1 99 ? 7.409 -3.509 -9.907 1.00 94.50 99 PHE A CA 1
ATOM 7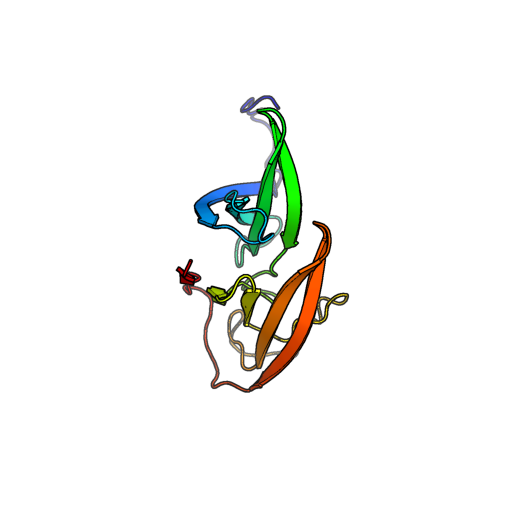52 C C . PHE A 1 99 ? 8.692 -2.746 -9.580 1.00 94.50 99 PHE A C 1
ATOM 754 O O . PHE A 1 99 ? 8.627 -1.571 -9.244 1.00 94.50 99 PHE A O 1
ATOM 761 N N . GLY A 1 100 ? 9.854 -3.368 -9.732 1.00 91.81 100 GLY A N 1
ATOM 762 C CA . GLY A 1 100 ? 11.171 -2.793 -9.456 1.00 91.81 100 GLY A CA 1
ATOM 763 C C . GLY A 1 100 ? 11.778 -3.277 -8.137 1.00 91.81 100 GLY A C 1
ATOM 764 O O . GLY A 1 100 ? 11.154 -4.027 -7.385 1.00 91.81 100 GLY A O 1
ATOM 765 N N . LYS A 1 101 ? 13.011 -2.831 -7.874 1.00 91.06 101 LYS A N 1
ATOM 766 C CA . LYS A 1 101 ? 13.745 -3.043 -6.616 1.00 91.06 101 LYS A CA 1
ATOM 767 C C . LYS A 1 101 ? 13.326 -1.989 -5.593 1.00 91.06 101 LYS A C 1
ATOM 769 O O . LYS A 1 101 ? 13.581 -0.802 -5.800 1.00 91.06 101 LYS A O 1
ATOM 774 N N . CYS A 1 102 ? 12.664 -2.402 -4.518 1.00 89.12 102 CYS A N 1
ATOM 775 C CA . CYS A 1 102 ? 12.037 -1.498 -3.556 1.00 89.12 102 CYS A CA 1
ATOM 776 C C . CYS A 1 102 ? 12.692 -1.612 -2.184 1.00 89.12 102 CYS A C 1
ATOM 778 O O . CYS A 1 102 ? 12.189 -2.275 -1.274 1.00 89.12 102 CYS A O 1
ATOM 780 N N . ALA A 1 103 ? 13.821 -0.917 -2.036 1.00 75.75 103 ALA A N 1
ATOM 781 C CA . ALA A 1 103 ? 14.457 -0.712 -0.745 1.00 75.75 103 ALA A CA 1
ATOM 782 C C . ALA A 1 103 ? 13.640 0.274 0.102 1.00 75.75 103 ALA A C 1
ATOM 784 O O . ALA A 1 103 ? 13.086 1.250 -0.403 1.00 75.75 103 ALA A O 1
ATOM 785 N N . THR A 1 104 ? 13.606 0.050 1.416 1.00 63.72 104 THR A N 1
ATOM 786 C CA . THR A 1 104 ? 12.825 0.860 2.363 1.00 63.72 104 THR A CA 1
ATOM 787 C C . THR A 1 104 ? 13.227 2.335 2.408 1.00 63.72 104 THR A C 1
ATOM 789 O O . THR A 1 104 ? 12.412 3.134 2.843 1.00 63.72 104 THR A O 1
ATOM 792 N N . ASN A 1 105 ? 14.421 2.719 1.931 1.00 51.16 105 ASN A N 1
ATOM 793 C CA . ASN A 1 105 ? 14.956 4.077 2.108 1.00 51.16 105 ASN A CA 1
ATOM 794 C C . ASN A 1 105 ? 15.684 4.664 0.887 1.00 51.16 105 ASN A C 1
ATOM 796 O O . ASN A 1 105 ? 16.371 5.677 1.009 1.00 51.16 105 ASN A O 1
ATOM 800 N N . THR A 1 106 ? 15.593 4.057 -0.295 1.00 47.25 106 THR A N 1
ATOM 801 C CA . THR A 1 106 ? 16.269 4.613 -1.476 1.00 47.25 106 THR A CA 1
ATOM 802 C C . THR A 1 106 ? 15.488 4.254 -2.725 1.00 47.25 106 THR A C 1
ATOM 804 O O . THR A 1 106 ? 15.416 3.090 -3.109 1.00 47.25 106 THR A O 1
ATOM 807 N N . ILE A 1 107 ? 14.895 5.268 -3.361 1.00 52.53 107 ILE A N 1
ATOM 808 C CA . ILE A 1 107 ? 14.382 5.158 -4.726 1.00 52.53 107 ILE A CA 1
ATOM 809 C C . ILE A 1 107 ? 15.619 4.988 -5.607 1.00 52.53 107 ILE A C 1
ATOM 811 O O . ILE A 1 107 ? 16.241 5.966 -6.019 1.00 52.53 107 ILE A O 1
ATOM 815 N N . TYR A 1 108 ? 16.045 3.743 -5.803 1.00 48.03 108 TYR A N 1
ATOM 816 C CA . TYR A 1 108 ? 17.170 3.445 -6.670 1.00 48.03 108 TYR A CA 1
ATOM 817 C C . TYR A 1 108 ? 16.689 3.609 -8.111 1.00 48.03 108 TYR A C 1
ATOM 819 O O . TYR A 1 108 ? 15.831 2.865 -8.590 1.00 48.03 108 TYR A O 1
ATOM 827 N N . GLN A 1 109 ? 17.214 4.625 -8.792 1.00 50.03 109 GLN A N 1
ATOM 828 C CA . GLN A 1 109 ? 17.109 4.720 -10.238 1.00 50.03 109 GLN A CA 1
ATOM 829 C C . GLN A 1 109 ? 18.188 3.820 -10.838 1.00 50.03 109 GLN A C 1
ATOM 831 O O . GLN A 1 109 ? 19.329 4.246 -10.991 1.00 50.03 109 GLN A O 1
ATOM 836 N N . GLU A 1 110 ? 17.838 2.604 -11.257 1.00 51.22 110 GLU A N 1
ATOM 837 C CA . GLU A 1 110 ? 18.572 1.996 -12.373 1.00 51.22 110 GLU A CA 1
ATOM 838 C C . GLU A 1 110 ? 18.131 2.705 -13.665 1.00 51.22 110 GLU A C 1
ATOM 840 O O . GLU A 1 110 ? 17.412 2.176 -14.508 1.00 51.22 110 GLU A O 1
ATOM 845 N N . ASN A 1 111 ? 18.562 3.962 -13.801 1.00 53.44 111 ASN A N 1
ATOM 846 C CA . ASN A 1 111 ? 18.598 4.668 -15.071 1.00 53.44 111 ASN A CA 1
ATOM 847 C C . ASN A 1 111 ? 19.866 4.226 -15.799 1.00 53.44 111 ASN A C 1
ATOM 849 O O . ASN A 1 111 ? 20.888 4.907 -15.790 1.00 53.44 111 ASN A O 1
ATOM 853 N N . THR A 1 112 ? 19.807 3.062 -16.435 1.00 45.91 112 THR A N 1
ATOM 854 C CA . THR A 1 112 ? 20.811 2.673 -17.426 1.00 45.91 112 THR A CA 1
ATOM 855 C C . THR A 1 112 ? 20.114 2.344 -18.741 1.00 45.91 112 THR A C 1
ATOM 857 O O . THR A 1 112 ? 19.902 1.195 -19.106 1.00 45.91 112 THR A O 1
ATOM 860 N N . LEU A 1 113 ? 19.744 3.413 -19.460 1.00 52.12 113 LEU A N 1
ATOM 861 C CA . LEU A 1 113 ? 19.738 3.463 -20.930 1.00 52.12 113 LEU A CA 1
ATOM 862 C C . LEU A 1 113 ? 19.014 2.295 -21.639 1.00 52.12 113 LEU A C 1
ATOM 864 O O . LEU A 1 113 ? 19.614 1.604 -22.461 1.00 52.12 113 LEU A O 1
ATOM 868 N N . ARG A 1 114 ? 17.724 2.058 -21.358 1.00 57.69 114 ARG A N 1
ATOM 869 C CA . ARG A 1 114 ? 16.934 1.022 -22.055 1.00 57.69 114 ARG A CA 1
ATOM 870 C C . ARG A 1 114 ? 15.786 1.595 -22.879 1.00 57.69 114 ARG A C 1
ATOM 872 O O . ARG A 1 114 ? 15.116 2.537 -22.477 1.00 57.69 114 ARG A O 1
ATOM 879 N N . PHE A 1 115 ? 15.544 0.947 -24.017 1.00 68.38 115 PHE A N 1
ATOM 880 C CA . PHE A 1 115 ? 14.558 1.236 -25.068 1.00 68.38 115 PHE A CA 1
ATOM 881 C C . PHE A 1 115 ? 13.078 1.313 -24.618 1.00 68.38 115 PHE A C 1
ATOM 883 O O . PHE A 1 115 ? 12.200 1.498 -25.455 1.00 68.38 115 PHE A O 1
ATOM 890 N N . CYS A 1 116 ? 12.767 1.185 -23.323 1.00 84.25 116 CYS A N 1
ATOM 891 C CA . CYS A 1 116 ? 11.400 1.172 -22.809 1.00 84.25 116 CYS A CA 1
ATOM 892 C C . CYS A 1 116 ? 11.309 1.777 -21.394 1.00 84.25 116 CYS A C 1
ATOM 894 O O . CYS A 1 116 ? 11.725 1.164 -20.413 1.00 84.25 116 CYS A O 1
ATOM 896 N N . LYS A 1 117 ? 10.699 2.968 -21.291 1.00 83.75 117 LYS A N 1
ATOM 897 C CA . LYS A 1 117 ? 10.511 3.756 -20.049 1.00 83.75 117 LYS A CA 1
ATOM 898 C C . LYS A 1 117 ? 9.727 3.031 -18.946 1.00 83.75 117 LYS A C 1
ATOM 900 O O . LYS A 1 117 ? 9.888 3.345 -17.775 1.00 83.75 117 LYS A O 1
ATOM 905 N N . PHE A 1 118 ? 8.863 2.091 -19.319 1.00 89.56 118 PHE A N 1
ATOM 906 C CA . PHE A 1 118 ? 7.976 1.368 -18.401 1.00 89.56 118 PHE A CA 1
ATOM 907 C C . PHE A 1 118 ? 8.321 -0.119 -18.307 1.00 89.56 118 PHE A C 1
ATOM 909 O O . PHE A 1 118 ? 7.485 -0.906 -17.875 1.00 89.56 118 PHE A O 1
ATOM 916 N N . CYS A 1 119 ? 9.504 -0.529 -18.765 1.00 90.06 119 CYS A N 1
ATOM 917 C CA . CYS A 1 119 ? 9.891 -1.931 -18.751 1.00 90.06 119 CYS A CA 1
ATOM 918 C C . CYS A 1 119 ? 10.663 -2.278 -17.482 1.00 90.06 119 CYS A C 1
ATOM 920 O O . CYS A 1 119 ? 11.658 -1.637 -17.147 1.00 90.06 119 CYS A O 1
ATOM 922 N N . ILE A 1 120 ? 10.210 -3.322 -16.798 1.00 90.06 120 ILE A N 1
ATOM 923 C CA . ILE A 1 120 ? 10.748 -3.780 -15.521 1.00 90.06 120 ILE A CA 1
ATOM 924 C C . ILE A 1 120 ? 11.126 -5.259 -15.646 1.00 90.06 120 ILE A C 1
ATOM 926 O O . ILE A 1 120 ? 10.425 -6.014 -16.314 1.00 90.06 120 ILE A O 1
ATOM 930 N N . LYS A 1 121 ? 12.238 -5.661 -15.016 1.00 92.44 121 LYS A N 1
ATOM 931 C CA . LYS A 1 121 ? 12.685 -7.067 -14.930 1.00 92.44 121 LYS A CA 1
ATOM 932 C C . LYS A 1 121 ? 12.755 -7.602 -13.509 1.00 92.44 121 LYS A C 1
ATOM 934 O O . LYS A 1 121 ? 12.856 -8.801 -13.328 1.00 92.44 121 LYS A O 1
ATOM 939 N N 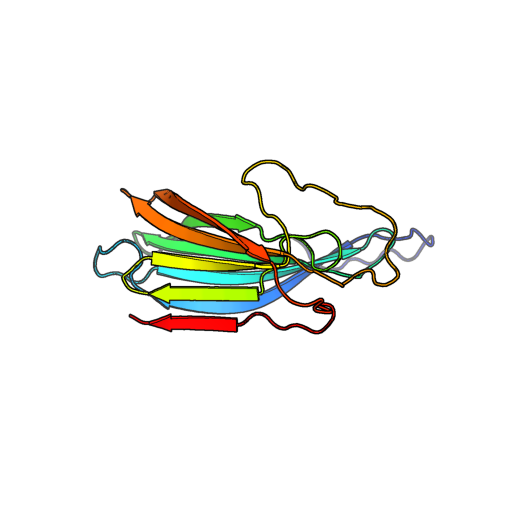. VAL A 1 122 ? 12.645 -6.745 -12.502 1.00 92.94 122 VAL A N 1
ATOM 940 C CA . VAL A 1 122 ? 12.698 -7.154 -11.095 1.00 92.94 122 VAL A CA 1
ATOM 941 C C . VAL A 1 122 ? 11.393 -6.786 -10.427 1.00 92.94 122 VAL A C 1
ATOM 943 O O . VAL A 1 122 ? 10.838 -5.724 -10.701 1.00 92.94 122 VAL A O 1
ATOM 946 N N . MET A 1 123 ? 10.910 -7.630 -9.533 1.00 95.12 123 MET A N 1
ATOM 947 C CA . MET A 1 123 ? 9.808 -7.306 -8.643 1.00 95.12 123 MET A CA 1
ATOM 948 C C . MET A 1 123 ? 10.241 -7.429 -7.191 1.00 95.12 123 MET A C 1
ATOM 950 O O . MET A 1 123 ? 11.121 -8.218 -6.861 1.00 95.12 123 MET A O 1
ATOM 954 N N . THR A 1 124 ? 9.579 -6.667 -6.326 1.00 96.25 124 THR A N 1
ATOM 955 C CA . THR A 1 124 ? 9.733 -6.771 -4.876 1.00 96.25 124 THR A CA 1
ATOM 956 C C . THR A 1 124 ? 8.435 -7.272 -4.264 1.00 96.25 124 THR A C 1
ATOM 958 O O . THR A 1 124 ? 7.369 -6.716 -4.539 1.00 96.25 124 THR A O 1
ATOM 961 N N . ARG A 1 125 ? 8.519 -8.274 -3.389 1.00 97.88 125 ARG A N 1
ATOM 962 C CA . ARG A 1 125 ? 7.434 -8.664 -2.487 1.00 97.88 125 ARG A CA 1
ATOM 963 C C . ARG A 1 125 ? 7.792 -8.270 -1.064 1.00 97.88 125 ARG A C 1
ATOM 965 O O . ARG A 1 125 ? 8.853 -8.622 -0.562 1.00 97.88 125 ARG A O 1
ATOM 972 N N . SER A 1 126 ? 6.898 -7.536 -0.417 1.00 97.31 126 SER A N 1
ATOM 973 C CA . SER A 1 126 ? 7.026 -7.118 0.977 1.00 97.31 126 SER A CA 1
ATOM 974 C C . SER A 1 126 ? 5.855 -7.651 1.791 1.00 97.31 126 SER A C 1
ATOM 976 O O . SER A 1 126 ? 4.711 -7.576 1.345 1.00 97.31 126 SER A O 1
ATOM 978 N N . ILE A 1 127 ? 6.138 -8.169 2.984 1.00 98.06 127 ILE A N 1
ATOM 979 C CA . ILE A 1 127 ? 5.119 -8.645 3.923 1.00 98.06 127 ILE A CA 1
ATOM 980 C C . ILE A 1 127 ? 5.109 -7.719 5.132 1.00 98.06 127 ILE A C 1
ATOM 982 O O . ILE A 1 127 ? 6.164 -7.430 5.698 1.00 98.06 127 ILE A O 1
ATOM 986 N N . TYR A 1 128 ? 3.922 -7.273 5.529 1.00 98.00 128 TYR A N 1
ATOM 987 C CA . TYR A 1 128 ? 3.713 -6.412 6.684 1.00 98.00 128 TYR A CA 1
ATOM 988 C C . TYR A 1 128 ? 2.683 -7.012 7.637 1.00 98.00 128 TYR A C 1
ATOM 990 O O . TYR A 1 128 ? 1.734 -7.670 7.204 1.00 98.00 128 TYR A O 1
ATOM 998 N N . SER A 1 129 ? 2.840 -6.736 8.926 1.00 97.31 129 SER A N 1
ATOM 999 C CA . SER A 1 129 ? 1.866 -7.074 9.962 1.00 97.31 129 SER A CA 1
ATOM 1000 C C . SER A 1 129 ? 1.748 -5.945 10.976 1.00 97.31 129 SER A C 1
ATOM 1002 O O . SER A 1 129 ? 2.667 -5.141 11.144 1.00 97.31 129 SER A O 1
ATOM 1004 N N . PHE A 1 130 ? 0.606 -5.868 11.654 1.00 97.25 130 PHE A N 1
ATOM 1005 C CA . PHE A 1 130 ? 0.449 -4.942 12.766 1.00 97.25 130 PHE A CA 1
ATOM 1006 C C . PHE A 1 130 ? 1.016 -5.534 14.058 1.00 97.25 130 PHE A C 1
ATOM 1008 O O . PHE A 1 130 ? 0.684 -6.656 14.442 1.00 97.25 130 PHE A O 1
ATOM 1015 N N . ARG A 1 131 ? 1.815 -4.744 14.780 1.00 95.06 131 ARG A N 1
ATOM 1016 C CA . ARG A 1 131 ? 2.170 -4.995 16.183 1.00 95.06 131 ARG A CA 1
ATOM 1017 C C . ARG A 1 131 ? 1.813 -3.758 16.992 1.00 95.06 131 ARG A C 1
ATOM 1019 O O . ARG A 1 131 ? 2.337 -2.683 16.741 1.00 95.06 131 ARG A O 1
ATOM 1026 N N . SER A 1 132 ? 0.886 -3.890 17.938 1.00 89.62 132 SER A N 1
ATOM 1027 C CA . SER A 1 132 ? 0.458 -2.776 18.802 1.00 89.62 132 SER A CA 1
ATOM 1028 C C . SER A 1 132 ? 0.005 -1.514 18.042 1.00 89.62 132 SER A C 1
ATOM 1030 O O . SER A 1 132 ? 0.258 -0.401 18.489 1.00 89.62 132 SER A O 1
ATOM 1032 N N . LEU A 1 133 ? -0.721 -1.689 16.927 1.00 92.75 133 LEU A N 1
ATOM 1033 C CA . LEU A 1 133 ? -1.204 -0.631 16.015 1.00 92.75 133 LEU A CA 1
ATOM 1034 C C . LEU A 1 133 ? -0.143 0.025 15.114 1.00 92.75 133 LEU A C 1
ATOM 1036 O O . LEU A 1 133 ? -0.495 0.929 14.360 1.00 92.75 133 LEU A O 1
ATOM 1040 N N . GLU A 1 134 ? 1.101 -0.444 15.137 1.00 95.50 134 GLU A N 1
ATOM 1041 C CA . GLU A 1 134 ? 2.142 -0.033 14.190 1.00 95.50 134 GLU A CA 1
ATOM 1042 C C . GLU A 1 134 ? 2.269 -1.069 13.074 1.00 95.50 134 GLU A C 1
ATOM 1044 O O . GLU A 1 134 ? 2.302 -2.272 13.353 1.00 95.50 134 GLU A O 1
ATOM 1049 N N . LEU A 1 135 ? 2.328 -0.623 11.815 1.00 96.75 135 LEU A N 1
ATOM 1050 C CA . LEU A 1 135 ? 2.567 -1.517 10.688 1.00 96.75 135 LEU A CA 1
ATOM 1051 C C . LEU A 1 135 ? 4.070 -1.766 10.560 1.00 96.75 135 LEU A C 1
ATOM 1053 O O . LEU A 1 135 ? 4.852 -0.863 10.266 1.00 96.75 135 LEU A O 1
ATOM 1057 N N . LEU A 1 136 ? 4.484 -3.012 10.748 1.00 96.56 136 LEU A N 1
ATOM 1058 C CA . LEU A 1 136 ? 5.880 -3.410 10.663 1.00 96.56 136 LEU A CA 1
ATOM 1059 C C . LEU A 1 136 ? 6.107 -4.265 9.426 1.00 96.56 136 LEU A C 1
ATOM 1061 O O . LEU A 1 136 ? 5.349 -5.191 9.143 1.00 96.56 136 LEU A O 1
ATOM 1065 N N . LYS A 1 137 ? 7.189 -3.975 8.703 1.00 96.00 137 LYS A N 1
ATOM 1066 C CA . LYS A 1 137 ? 7.656 -4.811 7.598 1.00 96.00 137 LYS A CA 1
ATOM 1067 C C . LYS A 1 137 ? 8.348 -6.049 8.169 1.00 96.00 137 LYS A C 1
ATOM 1069 O O . LYS A 1 137 ? 9.391 -5.929 8.806 1.00 96.00 137 LYS A O 1
ATOM 1074 N N . GLU A 1 138 ? 7.770 -7.225 7.949 1.00 96.62 138 GLU A N 1
ATOM 1075 C CA . GLU A 1 138 ? 8.322 -8.503 8.413 1.00 96.62 138 GLU A CA 1
ATOM 1076 C C . GLU A 1 138 ? 9.423 -9.015 7.485 1.00 96.62 138 GLU A C 1
ATOM 1078 O O . GLU A 1 138 ? 10.447 -9.512 7.948 1.00 96.62 138 GLU A O 1
ATOM 1083 N N . SER A 1 139 ? 9.215 -8.898 6.172 1.00 96.75 139 SER A N 1
ATOM 1084 C CA . SER A 1 139 ? 10.167 -9.366 5.168 1.00 96.75 139 SER A CA 1
ATOM 1085 C C . SER A 1 139 ? 10.089 -8.559 3.872 1.00 96.75 139 SER A C 1
ATOM 1087 O O . SER A 1 139 ? 9.122 -7.839 3.600 1.00 96.75 139 SER A O 1
ATOM 1089 N N . SER A 1 140 ? 11.152 -8.672 3.077 1.00 96.12 140 SER A N 1
ATOM 1090 C CA . SER A 1 140 ? 11.247 -8.175 1.707 1.00 96.12 140 SER A CA 1
ATOM 1091 C C . SER A 1 140 ? 12.050 -9.173 0.895 1.00 96.12 140 SER A C 1
ATOM 1093 O O . SER A 1 140 ? 13.147 -9.534 1.314 1.00 96.12 140 SER A O 1
ATOM 1095 N N . GLU A 1 141 ? 11.550 -9.560 -0.266 1.00 96.25 141 GLU A N 1
ATOM 1096 C CA . GLU A 1 141 ? 12.307 -10.336 -1.242 1.00 96.25 141 GLU A CA 1
ATOM 1097 C C . GLU A 1 141 ? 12.229 -9.672 -2.612 1.00 96.25 141 GLU A C 1
ATOM 1099 O O . GLU A 1 141 ? 11.206 -9.089 -2.980 1.00 96.25 141 GLU A O 1
ATOM 1104 N N . GLU A 1 142 ? 13.325 -9.755 -3.354 1.00 95.56 142 GLU A N 1
ATOM 1105 C CA . GLU A 1 142 ? 13.405 -9.333 -4.745 1.00 95.56 142 GLU A CA 1
ATOM 1106 C C . GLU A 1 142 ? 13.535 -10.577 -5.618 1.00 95.56 142 GLU A C 1
ATOM 1108 O O . GLU A 1 142 ? 14.227 -11.529 -5.253 1.00 95.56 142 GLU A O 1
ATOM 1113 N N . PHE A 1 143 ? 12.875 -10.577 -6.769 1.00 95.06 143 PHE A N 1
ATOM 1114 C CA . PHE A 1 143 ? 12.974 -11.674 -7.721 1.00 95.06 143 PHE A CA 1
ATOM 1115 C C . PHE A 1 143 ? 12.931 -11.170 -9.158 1.00 95.06 143 PHE A C 1
ATOM 1117 O O . PHE A 1 143 ? 12.229 -10.212 -9.494 1.00 95.06 143 PHE A O 1
ATOM 1124 N N . GLU A 1 144 ? 13.711 -11.834 -10.006 1.00 95.50 144 GLU A N 1
ATOM 1125 C CA . GLU A 1 144 ? 13.760 -11.572 -11.439 1.00 95.50 144 GLU A CA 1
ATOM 1126 C C . GLU A 1 144 ? 12.486 -12.076 -12.127 1.00 95.50 144 GLU A C 1
ATOM 1128 O O . GLU A 1 144 ? 11.854 -13.057 -11.729 1.00 95.50 144 GLU A O 1
ATOM 1133 N N . THR A 1 145 ? 12.124 -11.392 -13.199 1.00 93.62 145 THR A N 1
ATOM 1134 C CA . THR A 1 145 ? 10.948 -11.631 -14.029 1.00 93.62 145 THR A CA 1
ATOM 1135 C C . THR A 1 145 ? 11.323 -11.399 -15.493 1.00 93.62 145 THR A C 1
ATOM 1137 O O . THR A 1 145 ? 12.293 -10.688 -15.784 1.00 93.62 145 THR A O 1
ATOM 1140 N N . PRO A 1 146 ? 10.567 -11.966 -16.449 1.00 94.62 146 PRO A N 1
ATOM 1141 C CA . PRO A 1 146 ? 10.628 -11.500 -17.828 1.00 94.62 146 PRO A CA 1
ATOM 1142 C C . PRO A 1 146 ? 10.417 -9.984 -17.901 1.00 94.62 146 PRO A C 1
ATOM 1144 O O . PRO A 1 146 ? 9.830 -9.384 -17.005 1.00 94.62 146 PRO A O 1
ATOM 1147 N N . GLU A 1 147 ? 10.871 -9.353 -18.981 1.00 92.81 147 GLU A N 1
ATOM 1148 C CA . GLU A 1 147 ? 10.609 -7.929 -19.177 1.00 92.81 147 GLU A CA 1
ATOM 1149 C C . GLU A 1 147 ? 9.100 -7.670 -19.293 1.00 92.81 147 GLU A C 1
ATOM 1151 O O . GLU A 1 147 ? 8.436 -8.228 -20.166 1.00 92.81 147 GLU A O 1
ATOM 1156 N N . ILE A 1 148 ? 8.561 -6.822 -18.416 1.00 91.44 148 ILE A N 1
ATOM 1157 C CA . ILE A 1 148 ? 7.141 -6.456 -18.389 1.00 91.44 148 ILE A CA 1
ATOM 1158 C C . ILE A 1 148 ? 7.020 -4.954 -18.618 1.00 91.44 148 ILE A C 1
ATOM 1160 O O . ILE A 1 148 ? 7.615 -4.167 -17.884 1.00 91.44 148 ILE A O 1
ATOM 1164 N N . ASN A 1 149 ? 6.203 -4.549 -19.592 1.00 92.12 149 ASN A N 1
ATOM 1165 C CA . ASN A 1 149 ? 5.796 -3.157 -19.752 1.00 92.12 149 ASN A CA 1
ATOM 1166 C C . ASN A 1 149 ? 4.622 -2.843 -18.809 1.00 92.12 149 ASN A C 1
ATOM 1168 O O . ASN A 1 149 ? 3.516 -3.354 -18.988 1.00 92.12 149 ASN A O 1
ATOM 1172 N N . VAL A 1 150 ? 4.853 -1.986 -17.814 1.00 91.94 150 VAL A N 1
ATOM 1173 C CA . VAL A 1 150 ? 3.886 -1.697 -16.741 1.00 91.94 150 VAL A CA 1
ATOM 1174 C C . VAL A 1 150 ? 3.000 -0.477 -17.011 1.00 91.94 150 VAL A C 1
ATOM 1176 O O . VAL A 1 150 ? 2.184 -0.113 -16.161 1.00 91.94 150 VAL A O 1
ATOM 1179 N N . MET A 1 151 ? 3.125 0.165 -18.180 1.00 89.06 151 MET A N 1
ATOM 1180 C CA . MET A 1 151 ? 2.425 1.417 -18.505 1.00 89.06 151 MET A CA 1
ATOM 1181 C C . MET A 1 151 ? 0.915 1.311 -18.237 1.00 89.06 151 MET A C 1
ATOM 1183 O O . MET A 1 151 ? 0.351 2.104 -17.474 1.00 89.06 151 MET A O 1
ATOM 1187 N N . SER A 1 152 ? 0.287 0.264 -18.771 1.00 86.38 152 SER A N 1
ATOM 1188 C CA . SER A 1 152 ? -1.161 0.039 -18.680 1.00 86.38 152 SER A CA 1
ATOM 1189 C C . SER A 1 152 ? -1.576 -0.885 -17.534 1.00 86.38 152 SER A C 1
ATOM 1191 O O . SER A 1 152 ? -2.754 -1.208 -17.420 1.00 86.38 152 SER A O 1
ATOM 1193 N N . TYR A 1 153 ? -0.646 -1.314 -16.673 1.00 90.31 153 TYR A N 1
ATOM 1194 C CA . TYR A 1 153 ? -0.976 -2.262 -15.607 1.00 90.31 153 TYR A CA 1
ATOM 1195 C C . TYR A 1 153 ? -1.882 -1.607 -14.557 1.00 90.31 153 TYR A C 1
ATOM 1197 O O . TYR A 1 153 ? -1.531 -0.568 -13.989 1.00 90.31 153 TYR A O 1
ATOM 1205 N N . LEU A 1 154 ? -3.048 -2.193 -14.298 1.00 91.44 154 LEU A N 1
ATOM 1206 C CA . LEU A 1 154 ? -3.897 -1.831 -13.165 1.00 91.44 154 LEU A CA 1
ATOM 1207 C C . LEU A 1 154 ? -3.542 -2.747 -12.004 1.00 91.44 154 LEU A C 1
ATOM 1209 O O . LEU A 1 154 ? -3.439 -3.955 -12.191 1.00 91.44 154 LEU A O 1
ATOM 1213 N N . PHE A 1 155 ? -3.324 -2.177 -10.822 1.00 95.62 155 PHE A N 1
ATOM 1214 C CA . PHE A 1 155 ? -2.982 -3.003 -9.675 1.00 95.62 155 PHE A CA 1
ATOM 1215 C C . PHE A 1 155 ? -4.169 -3.864 -9.242 1.00 95.62 155 PHE A C 1
ATOM 1217 O O . PHE A 1 155 ? -5.329 -3.468 -9.351 1.00 95.62 155 PHE A O 1
ATOM 1224 N N . GLU A 1 156 ? -3.855 -5.035 -8.710 1.00 97.81 156 GLU A N 1
ATOM 1225 C CA . GLU A 1 156 ? -4.836 -5.991 -8.210 1.00 97.81 156 GLU A CA 1
ATOM 1226 C C . GLU A 1 156 ? -5.020 -5.832 -6.700 1.00 97.81 156 GLU A C 1
ATOM 1228 O O . GLU A 1 156 ? -4.054 -5.588 -5.970 1.00 97.81 156 GLU A O 1
ATOM 1233 N N . VAL A 1 157 ? -6.249 -6.020 -6.219 1.00 98.06 157 VAL A N 1
ATOM 1234 C CA . VAL A 1 157 ? -6.563 -6.049 -4.786 1.00 98.06 157 VAL A CA 1
ATOM 1235 C C . VAL A 1 157 ? -7.267 -7.358 -4.451 1.00 98.06 157 VAL A C 1
ATOM 1237 O O . VAL A 1 157 ? -8.248 -7.714 -5.097 1.00 98.06 157 VAL A O 1
ATOM 1240 N N . SER A 1 158 ? -6.781 -8.060 -3.427 1.00 98.19 158 SER A N 1
ATOM 1241 C CA . SER A 1 158 ? -7.409 -9.270 -2.882 1.00 98.19 158 SER A CA 1
ATOM 1242 C C . SER A 1 158 ? -7.496 -9.156 -1.367 1.00 98.19 158 SER A C 1
ATOM 1244 O O . SER A 1 158 ? -6.469 -9.062 -0.701 1.00 98.19 158 SER A O 1
ATOM 1246 N N . ILE A 1 159 ? -8.700 -9.178 -0.808 1.00 96.94 159 ILE A N 1
ATOM 1247 C CA . ILE A 1 159 ? -8.913 -9.084 0.640 1.00 96.94 159 ILE A CA 1
ATOM 1248 C C . ILE A 1 159 ? -9.590 -10.370 1.096 1.00 96.94 159 ILE A C 1
ATOM 1250 O O . ILE A 1 159 ? -10.759 -10.580 0.780 1.00 96.94 159 ILE A O 1
ATOM 1254 N N . ASN A 1 160 ? -8.845 -11.213 1.811 1.00 90.56 160 ASN A N 1
ATOM 1255 C CA . ASN A 1 160 ? -9.364 -12.426 2.431 1.00 90.56 160 ASN A CA 1
ATOM 1256 C C . ASN A 1 160 ? -9.373 -12.207 3.948 1.00 90.56 160 ASN A C 1
ATOM 1258 O O . ASN A 1 160 ? -8.326 -11.914 4.530 1.00 90.56 160 ASN A O 1
ATOM 1262 N N . ASP A 1 161 ? -10.567 -12.280 4.531 1.00 72.38 161 ASP A N 1
ATOM 1263 C CA . ASP A 1 161 ? -10.837 -12.170 5.973 1.00 72.38 161 ASP A CA 1
ATOM 1264 C C . ASP A 1 161 ? -10.765 -13.566 6.614 1.00 72.38 161 ASP A C 1
ATOM 1266 O O . ASP A 1 161 ? -11.313 -14.510 5.993 1.00 72.38 161 ASP A O 1
#

pLDDT: mean 85.84, std 17.37, range [30.78, 98.56]

Sequence (161 aa):
MKNGENDERGIKYSGGHFFSLSGVYYVDLTGDGKKEAIIFLYKLSCGGSCDGGSTIIYIYKSSKGKAKMLDKIDTGSKSVSCSLKSFKVQDKKIILEQFGKCATNTIYQENTLRFCKFCIKVMTRSIYSFRSLELLKESSEEFETPEINVMSYLFEVSIND

Radius of gyration: 17.82 Å; chains: 1; bounding box: 38×50×44 Å

Secondary structure (DSSP, 8-state):
---------------EEEEEEEEEEEE-SSSSSSPEEEEEEEEEEESS-----EEEEEEEEEETTEEEEEEEEEEEETTTBB-EEEEEEETTEEEEEEES--BTTB--------S-TTEEEEEEEEEEEEETTEEEEEEEEEEEEEEEE-TTPPPEEEE--

Foldseek 3Di:
DDDDDDDPDDPDPPWDKDKDWPDWDWDPLQPPPGTKIKTWIWIFTGDPDRAWTAIKIWIWDDDPNDTDTLDIDTAGTLQFWRHWAEWEADPSKTKTKTFHDDDPPDSDGPPDDDPARRWGFKMKIWIWGDDPSHIDTPDIDMDTHPIDRCRPRDHYYYYDD